Protein 4EPZ (pdb70)

Nearest PDB structures (foldseek):
  4epz-assembly1_A  TM=1.004E+00  e=2.250E-19  Bacteroides uniformis ATCC 8492
  5o01-assembly2_B  TM=4.047E-01  e=3.601E+00  Prosthecobacter vanneervenii
  6f07-assembly1_B  TM=3.678E-01  e=3.791E+00  Saccharomyces cerevisiae

B-factor: mean 31.6, std 13.61, range [13.94, 97.42]

Sequence (149 aa):
NSLLSRRALELQRRRAHEELYLIYSDEFCRLNKKEVLTRSDSSLFSEQQSSSDIIEEEGNLCLALLGYNATIYDNGDKERKKQVILDRIYNISQLPASLLKRLLTWGYSETYDEELAHEAHQQLIEETWNISSDLTDEQKEIIEEELRNNFEEENQYPWEEEEVQE

Structure (mmCIF, N/CA/C/O backbone):
data_4EPZ
#
_entry.id   4EPZ
#
_cell.length_a   42.253
_cell.length_b   81.110
_cell.length_c   105.702
_cell.angle_alpha   90.000
_cell.angle_beta   90.000
_cell.angle_gamma   90.000
#
_symmetry.space_group_name_H-M   'C 2 2 21'
#
loop_
_entity.id
_entity.type
_entity.pdbx_description
1 polymer 'transcription anti-terminator antagonist UpxZ'
2 non-polymer 'CALCIUM ION'
3 water water
#
loop_
_atom_site.group_PDB
_atom_site.id
_atom_site.type_symbol
_atom_site.label_atom_id
_atom_site.label_alt_id
_atom_site.label_comp_id
_atom_site.label_asym_id
_atom_site.label_entity_id
_atom_site.label_seq_id
_atom_site.pdbx_PDB_ins_code
_atom_site.Cartn_x
_atom_site.Cartn_y
_atom_site.Cartn_z
_atom_site.occupancy
_atom_site.B_iso_or_equiv
_atom_site.auth_seq_id
_atom_site.auth_comp_id
_atom_site.auth_asym_id
_atom_site.auth_atom_id
_atom_site.pdbx_PDB_model_num
ATOM 1 N N . ASN A 1 3 ? -10.902 37.208 28.790 1.00 50.08 2 ASN A N 1
ATOM 2 C CA . ASN A 1 3 ? -10.742 37.296 30.242 1.00 48.06 2 ASN A CA 1
ATOM 3 C C . ASN A 1 3 ? -11.160 35.979 30.930 1.00 45.90 2 ASN A C 1
ATOM 4 O O . ASN A 1 3 ? -11.563 35.978 32.097 1.00 45.13 2 ASN A O 1
ATOM 9 N N . SER A 1 4 ? -11.010 34.842 30.220 1.00 37.22 3 SER A N 1
ATOM 10 C CA . SER A 1 4 ? -11.318 33.518 30.746 1.00 33.78 3 SER A CA 1
ATOM 11 C C . SER A 1 4 ? -10.329 33.120 31.837 1.00 32.41 3 SER A C 1
ATOM 12 O O . SER A 1 4 ? -9.255 33.711 31.936 1.00 31.45 3 SER A O 1
ATOM 15 N N . LEU A 1 5 ? -10.664 32.082 32.601 1.00 27.62 4 LEU A N 1
ATOM 16 C CA . LEU A 1 5 ? -9.818 31.495 33.625 1.00 28.29 4 LEU A CA 1
ATOM 17 C C . LEU A 1 5 ? -8.438 31.147 33.057 1.00 29.10 4 LEU A C 1
ATOM 18 O O . LEU A 1 5 ? -7.417 31.547 33.623 1.00 27.58 4 LEU A O 1
ATOM 23 N N . LEU A 1 6 ? -8.408 30.468 31.886 1.00 23.58 5 LEU A N 1
ATOM 24 C CA . LEU A 1 6 ? -7.150 30.114 31.251 1.00 21.34 5 LEU A CA 1
ATOM 25 C C . LEU A 1 6 ? -6.364 31.350 30.820 1.00 23.48 5 LEU A C 1
ATOM 26 O O . LEU A 1 6 ? -5.144 31.369 31.031 1.00 23.33 5 LEU A O 1
ATOM 31 N N . SER A 1 7 ? -7.040 32.366 30.199 1.00 22.89 6 SER A N 1
ATOM 32 C CA . SER A 1 7 ? -6.372 33.597 29.774 1.00 24.04 6 SER A CA 1
ATOM 33 C C . SER A 1 7 ? -5.714 34.263 30.973 1.00 26.12 6 SER A C 1
ATOM 34 O O . SER A 1 7 ? -4.563 34.670 30.880 1.00 25.51 6 SER A O 1
ATOM 37 N N . ARG A 1 8 ? -6.453 34.349 32.090 1.00 23.59 7 ARG A N 1
ATOM 38 C CA A ARG A 1 8 ? -5.983 34.930 33.346 0.65 23.54 7 ARG A CA 1
ATOM 39 C CA B ARG A 1 8 ? -5.929 34.965 33.307 0.35 23.19 7 ARG A CA 1
ATOM 40 C C . ARG A 1 8 ? -4.757 34.151 33.861 1.00 24.77 7 ARG A C 1
ATOM 41 O O . ARG A 1 8 ? -3.773 34.739 34.292 1.00 24.99 7 ARG A O 1
ATOM 56 N N . ALA A 1 9 ? -4.828 32.816 33.825 1.00 21.06 8 ALA A N 1
ATOM 57 C CA . ALA A 1 9 ? -3.705 31.983 34.300 1.00 20.60 8 ALA A CA 1
ATOM 58 C C . ALA A 1 9 ? -2.466 32.164 33.427 1.00 21.53 8 ALA A C 1
ATOM 59 O O . ALA A 1 9 ? -1.348 32.268 33.951 1.00 21.46 8 ALA A O 1
ATOM 61 N N . LEU A 1 10 ? -2.650 32.185 32.095 1.00 19.10 9 LEU A N 1
ATOM 62 C CA . LEU A 1 10 ? -1.499 32.357 31.218 1.00 19.89 9 LEU A CA 1
ATOM 63 C C . LEU A 1 10 ? -0.893 33.740 31.409 1.00 22.51 9 LEU A C 1
ATOM 64 O O . LEU A 1 10 ? 0.329 33.857 31.356 1.00 21.73 9 LEU A O 1
ATOM 69 N N . GLU A 1 11 ? -1.745 34.777 31.656 1.00 21.47 10 GLU A N 1
ATOM 70 C CA . GLU A 1 11 ? -1.285 36.154 31.897 1.00 24.44 10 GLU A CA 1
ATOM 71 C C . GLU A 1 11 ? -0.442 36.189 33.165 1.00 24.69 10 GLU A C 1
ATOM 72 O O . GLU A 1 11 ? 0.647 36.747 33.151 1.00 24.66 10 GLU A O 1
ATOM 78 N N . LEU A 1 12 ? -0.929 35.536 34.239 1.00 21.70 11 LEU A N 1
ATOM 79 C CA . LEU A 1 12 ? -0.218 35.443 35.505 1.00 21.13 11 LEU A CA 1
ATOM 80 C C . LEU A 1 12 ? 1.101 34.682 35.326 1.00 23.28 11 LEU A C 1
ATOM 81 O O . LEU A 1 12 ? 2.101 35.117 35.868 1.00 20.78 11 LEU A O 1
ATOM 86 N N . GLN A 1 13 ? 1.116 33.547 34.586 1.00 20.29 12 GLN A N 1
ATOM 87 C CA . GLN A 1 13 ? 2.387 32.831 34.363 1.00 20.15 12 GLN A CA 1
ATOM 88 C C . GLN A 1 13 ? 3.434 33.752 33.710 1.00 23.41 12 GLN A C 1
ATOM 89 O O . GLN A 1 13 ? 4.587 33.756 34.140 1.00 23.40 12 GLN A O 1
ATOM 95 N N . ARG A 1 14 ? 2.985 34.520 32.689 1.00 22.97 13 ARG A N 1
ATOM 96 C CA A ARG A 1 14 ? 3.839 35.437 31.946 0.60 23.98 13 ARG A CA 1
ATOM 97 C CA B ARG A 1 14 ? 3.850 35.444 31.954 0.20 23.04 13 ARG A CA 1
ATOM 98 C CA C ARG A 1 14 ? 3.789 35.489 31.927 0.20 23.64 13 ARG A CA 1
ATOM 99 C C . ARG A 1 14 ? 4.371 36.552 32.875 1.00 26.47 13 ARG A C 1
ATOM 100 O O . ARG A 1 14 ? 5.584 36.817 32.895 1.00 25.59 13 ARG A O 1
ATOM 135 N N . ALA A 1 16 ? 4.481 36.636 36.239 1.00 22.91 15 ALA A N 1
ATOM 136 C CA . ALA A 1 16 ? 5.321 36.109 37.306 1.00 22.13 15 ALA A CA 1
ATOM 137 C C . ALA A 1 16 ? 6.725 35.825 36.755 1.00 25.72 15 ALA A C 1
ATOM 138 O O . ALA A 1 16 ? 7.718 36.151 37.400 1.00 23.63 15 ALA A O 1
ATOM 140 N N . HIS A 1 17 ? 6.801 35.260 35.541 1.00 22.42 16 HIS A N 1
ATOM 141 C CA . HIS A 1 17 ? 8.086 35.008 34.893 1.00 23.20 16 HIS A CA 1
ATOM 142 C C . HIS A 1 17 ? 8.867 36.314 34.686 1.00 26.19 16 HIS A C 1
ATOM 143 O O . HIS A 1 17 ? 10.047 36.375 35.008 1.00 28.30 16 HIS A O 1
ATOM 150 N N . GLU A 1 18 ? 8.184 37.336 34.162 1.00 23.42 17 GLU A N 1
ATOM 151 C CA A GLU A 1 18 ? 8.722 38.678 33.886 0.50 25.91 17 GLU A CA 1
ATOM 152 C CA B GLU A 1 18 ? 8.807 38.624 33.873 0.50 25.79 17 GLU A CA 1
ATOM 153 C C . GLU A 1 18 ? 9.336 39.264 35.155 1.00 30.02 17 GLU A C 1
ATOM 154 O O . GLU A 1 18 ? 10.462 39.770 35.140 1.00 31.64 17 GLU A O 1
ATOM 165 N N . LEU A 1 19 ? 8.586 39.166 36.256 1.00 27.10 18 LEU A N 1
ATOM 166 C CA . LEU A 1 19 ? 8.992 39.694 37.543 1.00 26.98 18 LEU A CA 1
ATOM 167 C C . LEU A 1 19 ? 10.240 38.970 38.058 1.00 30.50 18 LEU A C 1
ATOM 168 O O . LEU A 1 19 ? 11.176 39.629 38.511 1.00 30.82 18 LEU A O 1
ATOM 181 N N . TYR A 1 21 ? 12.574 37.299 36.352 1.00 32.01 20 TYR A N 1
ATOM 182 C CA . TYR A 1 21 ? 13.717 37.418 35.444 1.00 34.86 20 TYR A CA 1
ATOM 183 C C . TYR A 1 21 ? 14.188 38.868 35.232 1.00 43.48 20 TYR A C 1
ATOM 184 O O . TYR A 1 21 ? 15.034 39.123 34.365 1.00 45.86 20 TYR A O 1
ATOM 193 N N . LEU A 1 22 ? 13.687 39.796 36.067 1.00 40.33 21 LEU A N 1
ATOM 194 C CA . LEU A 1 22 ? 13.965 41.231 35.989 1.00 58.97 21 LEU A CA 1
ATOM 195 C C . LEU A 1 22 ? 15.385 41.565 36.454 1.00 97.42 21 LEU A C 1
ATOM 196 O O . LEU A 1 22 ? 15.923 40.906 37.341 1.00 64.88 21 LEU A O 1
ATOM 201 N N . ILE A 1 29 ? 15.873 50.290 44.966 1.00 74.12 28 ILE A N 1
ATOM 202 C CA . ILE A 1 29 ? 15.282 49.128 44.306 1.00 72.41 28 ILE A CA 1
ATOM 203 C C . ILE A 1 29 ? 13.748 49.168 44.363 1.00 75.48 28 ILE A C 1
AT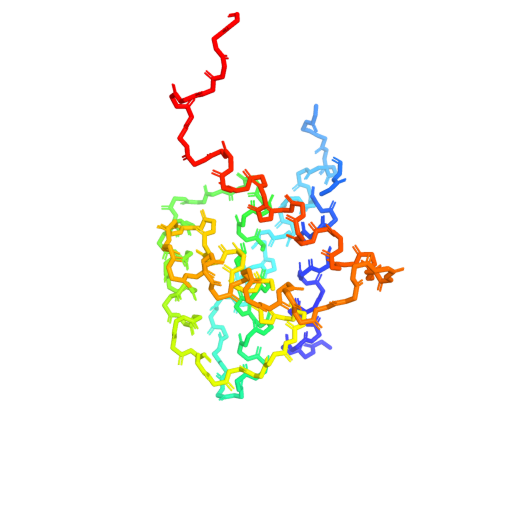OM 204 O O . ILE A 1 29 ? 13.091 48.764 43.398 1.00 75.38 28 ILE A O 1
ATOM 206 N N . TYR A 1 30 ? 13.187 49.647 45.491 1.00 70.86 29 TYR A N 1
ATOM 207 C CA . TYR A 1 30 ? 11.748 49.727 45.747 1.00 69.94 29 TYR A CA 1
ATOM 208 C C . TYR A 1 30 ? 11.106 50.974 45.102 1.00 69.40 29 TYR A C 1
ATOM 209 O O . TYR A 1 30 ? 10.668 51.892 45.803 1.00 69.68 29 TYR A O 1
ATOM 218 N N . SER A 1 31 ? 11.021 50.978 43.761 1.00 61.77 30 SER A N 1
ATOM 219 C CA . SER A 1 31 ? 10.377 52.048 42.995 1.00 60.77 30 SER A CA 1
ATOM 220 C C . SER A 1 31 ? 8.855 51.859 43.020 1.00 61.27 30 SER A C 1
ATOM 221 O O . SER A 1 31 ? 8.386 50.764 43.375 1.00 60.28 30 SER A O 1
ATOM 224 N N . ASP A 1 32 ? 8.082 52.903 42.626 1.00 55.58 31 ASP A N 1
ATOM 225 C CA . ASP A 1 32 ? 6.616 52.827 42.542 1.00 54.19 31 ASP A CA 1
ATOM 226 C C . ASP A 1 32 ? 6.194 51.695 41.594 1.00 54.12 31 ASP A C 1
ATOM 227 O O . ASP A 1 32 ? 5.257 50.964 41.903 1.00 51.48 31 ASP A O 1
ATOM 232 N N . GLU A 1 33 ? 6.907 51.554 40.454 1.00 50.04 32 GLU A N 1
ATOM 233 C CA . GLU A 1 33 ? 6.674 50.539 39.427 1.00 48.46 32 GLU A CA 1
ATOM 234 C C . GLU A 1 33 ? 6.980 49.141 39.961 1.00 49.65 32 GLU A C 1
ATOM 235 O O . GLU A 1 33 ? 6.163 48.227 39.784 1.00 47.11 32 GLU A O 1
ATOM 237 N N . PHE A 1 34 ? 8.144 48.972 40.635 1.00 45.76 33 PHE A N 1
ATOM 238 C CA . PHE A 1 34 ? 8.518 47.683 41.223 1.00 43.73 33 PHE A CA 1
ATOM 239 C C . PHE A 1 34 ? 7.424 47.217 42.181 1.00 45.28 33 PHE A C 1
ATOM 240 O O . PHE A 1 34 ? 6.988 46.063 42.100 1.00 42.76 33 PHE A O 1
ATOM 248 N N . CYS A 1 35 ? 6.944 48.128 43.040 1.00 41.76 34 CYS A N 1
ATOM 249 C CA . CYS A 1 35 ? 5.873 47.819 43.986 1.00 40.61 34 CYS A CA 1
ATOM 250 C C . CYS A 1 35 ? 4.572 47.494 43.234 1.00 43.61 34 CYS A C 1
ATOM 251 O O . CYS A 1 35 ? 3.934 46.514 43.585 1.00 40.03 34 CYS A O 1
ATOM 254 N N . ARG A 1 36 ? 4.229 48.271 42.178 1.00 42.25 35 ARG A N 1
ATOM 255 C CA . ARG A 1 36 ? 3.036 48.103 41.328 1.00 41.88 35 ARG A CA 1
ATOM 256 C C . ARG A 1 36 ? 3.002 46.689 40.690 1.00 42.74 35 ARG A C 1
ATOM 257 O O . ARG A 1 36 ? 1.974 46.012 40.777 1.00 39.14 35 ARG A O 1
ATOM 265 N N . LEU A 1 37 ? 4.133 46.255 40.076 1.00 39.46 36 LEU A N 1
ATOM 266 C CA . LEU A 1 37 ? 4.302 44.949 39.452 1.00 39.69 36 LEU A CA 1
ATOM 267 C C . LEU A 1 37 ? 4.234 43.817 40.492 1.00 36.89 36 LEU A C 1
ATOM 268 O O . LEU A 1 37 ? 3.599 42.789 40.232 1.00 33.79 36 LEU A O 1
ATOM 273 N N . ASN A 1 38 ? 4.898 43.998 41.654 1.00 32.26 37 ASN A N 1
ATOM 274 C CA . ASN A 1 38 ? 4.835 42.986 42.703 1.00 30.00 37 ASN A CA 1
ATOM 275 C C . ASN A 1 38 ? 3.430 42.889 43.242 1.00 32.27 37 ASN A C 1
ATOM 276 O O . ASN A 1 38 ? 2.982 41.779 43.542 1.00 29.85 37 ASN A O 1
ATOM 281 N N . LYS A 1 39 ? 2.730 44.053 43.346 1.00 29.17 38 LYS A N 1
ATOM 282 C CA A LYS A 1 39 ? 1.360 44.134 43.854 0.50 29.27 38 LYS A CA 1
ATOM 283 C CA B LYS A 1 39 ? 1.368 44.077 43.874 0.50 28.99 38 LYS A CA 1
ATOM 284 C C . LYS A 1 39 ? 0.404 43.477 42.866 1.00 31.19 38 LYS A C 1
ATOM 285 O O . LYS A 1 39 ? -0.478 42.736 43.274 1.00 30.59 38 LYS A O 1
ATOM 296 N N . GLU A 1 40 ? 0.570 43.773 41.579 1.00 28.21 39 GLU A N 1
ATOM 297 C CA . GLU A 1 40 ? -0.305 43.214 40.553 1.00 28.92 39 GLU A CA 1
ATOM 298 C C . GLU A 1 40 ? -0.194 41.687 40.502 1.00 27.75 39 GLU A C 1
ATOM 299 O O . GLU A 1 40 ? -1.216 41.011 40.351 1.00 26.64 39 GLU A O 1
ATOM 305 N N . VAL A 1 41 ? 1.035 41.146 40.617 1.00 24.20 40 VAL A N 1
ATOM 306 C CA . VAL A 1 41 ? 1.215 39.681 40.634 1.00 22.06 40 VAL A CA 1
ATOM 307 C C . VAL A 1 41 ? 0.497 39.102 41.879 1.00 25.11 40 VAL A C 1
ATOM 308 O O . VAL A 1 41 ? -0.220 38.108 41.751 1.00 23.03 40 VAL A O 1
ATOM 312 N N . LEU A 1 42 ? 0.598 39.774 43.056 1.00 23.10 41 LEU A N 1
ATOM 313 C CA . LEU A 1 42 ? -0.098 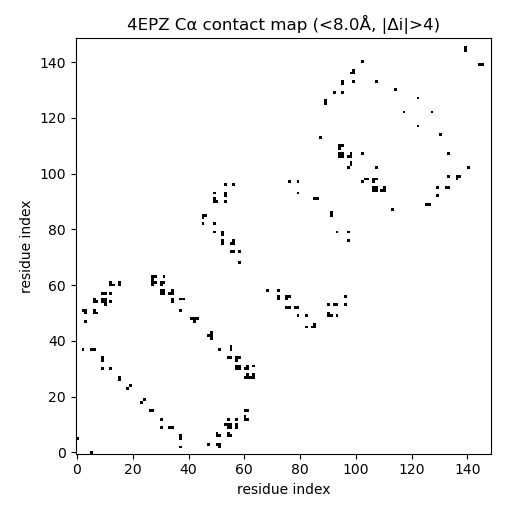39.284 44.253 1.00 22.39 41 LEU A CA 1
ATOM 314 C C . LEU A 1 42 ? -1.613 39.343 44.051 1.00 26.36 41 LEU A C 1
ATOM 315 O O . LEU A 1 42 ? -2.308 38.352 44.319 1.00 25.86 41 LEU A O 1
ATOM 320 N N . THR A 1 43 ? -2.112 40.479 43.542 1.00 24.79 42 THR A N 1
ATOM 321 C CA . THR A 1 43 ? -3.542 40.702 43.305 1.00 25.84 42 THR A CA 1
ATOM 322 C C . THR A 1 43 ? -4.104 39.631 42.379 1.00 26.51 42 THR A C 1
ATOM 323 O O . THR A 1 43 ? -5.145 39.055 42.697 1.00 26.29 42 THR A O 1
ATOM 327 N N . ARG A 1 44 ? -3.424 39.380 41.254 1.00 21.89 43 ARG A N 1
ATOM 328 C CA . ARG A 1 44 ? -3.840 38.362 40.271 1.00 20.20 43 ARG A CA 1
ATOM 329 C C . ARG A 1 44 ? -3.817 36.946 40.871 1.00 23.96 43 ARG A C 1
ATOM 330 O O . ARG A 1 44 ? -4.732 36.162 40.625 1.00 23.40 43 ARG A O 1
ATOM 338 N N . SER A 1 45 ? -2.792 36.630 41.655 1.00 21.09 44 SER A N 1
ATOM 339 C CA . SER A 1 45 ? -2.689 35.329 42.324 1.00 19.98 44 SER A CA 1
ATOM 340 C C . SER A 1 45 ? -3.851 35.166 43.306 1.00 23.57 44 SER A C 1
ATOM 341 O O . SER A 1 45 ? -4.551 34.153 43.245 1.00 23.10 44 SER A O 1
ATOM 344 N N . ASP A 1 46 ? -4.113 36.197 44.136 1.00 21.59 45 ASP A N 1
ATOM 345 C 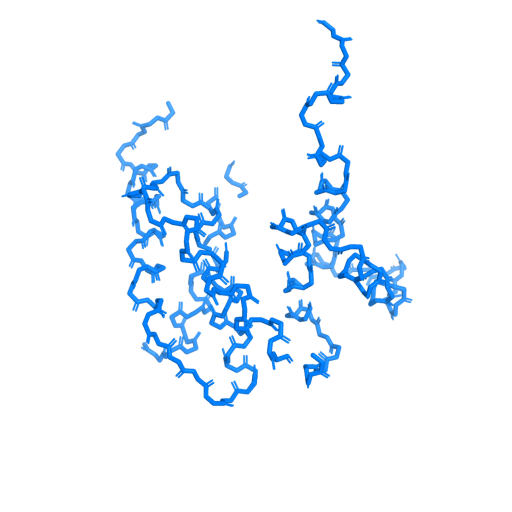CA . ASP A 1 46 ? -5.217 36.158 45.093 1.00 22.13 45 ASP A CA 1
ATOM 346 C C . ASP A 1 46 ? -6.558 35.988 44.382 1.00 26.87 45 ASP A C 1
ATOM 347 O O . ASP A 1 46 ? -7.375 35.187 44.829 1.00 27.72 45 ASP A O 1
ATOM 352 N N . SER A 1 47 ? -6.782 36.693 43.256 1.00 24.52 46 SER A N 1
ATOM 353 C CA A SER A 1 47 ? -8.044 36.592 42.530 0.50 25.10 46 SER A CA 1
ATOM 354 C CA B SER A 1 47 ? -8.062 36.580 42.554 0.50 25.07 46 SER A CA 1
ATOM 355 C C . SER A 1 47 ? -8.263 35.168 41.969 1.00 28.24 46 SER A C 1
ATOM 356 O O . SER A 1 47 ? -9.375 34.645 42.028 1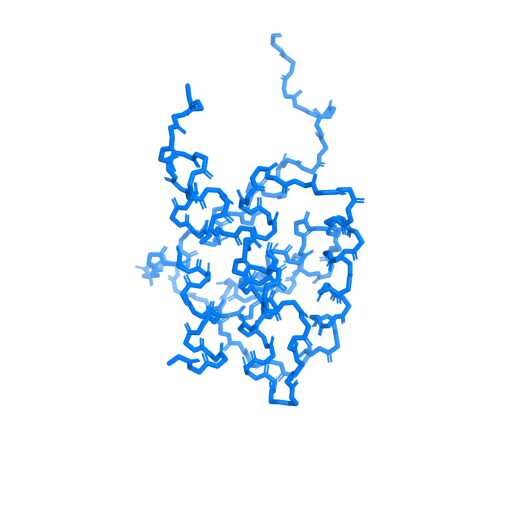.00 30.69 46 SER A O 1
ATOM 361 N N . LEU A 1 48 ? -7.207 34.541 41.441 1.00 22.59 47 LEU A N 1
ATOM 362 C CA . LEU A 1 48 ? -7.304 33.219 40.841 1.00 22.56 47 LEU A CA 1
ATOM 363 C C . LEU A 1 48 ? -7.309 32.061 41.848 1.00 25.32 47 LEU A C 1
ATOM 364 O O . LEU A 1 48 ? -7.771 30.965 41.533 1.00 24.16 47 LEU A O 1
ATOM 369 N N . PHE A 1 49 ? -6.789 32.306 43.058 1.00 22.38 48 PHE A N 1
ATOM 370 C CA . PHE A 1 49 ? -6.638 31.270 44.081 1.00 21.69 48 PHE A CA 1
ATOM 371 C C . PHE A 1 49 ? -7.932 30.479 44.397 1.00 28.18 48 PHE A C 1
ATOM 372 O O . PHE A 1 49 ? -7.845 29.258 44.537 1.00 28.87 48 PHE A O 1
ATOM 380 N N . SER A 1 50 ? -9.096 31.138 44.453 1.00 25.41 49 SER A N 1
ATOM 381 C CA . SER A 1 50 ? -10.366 30.472 44.790 1.00 27.26 49 SER A CA 1
ATOM 382 C C . SER A 1 50 ? -10.972 29.670 43.619 1.00 32.93 49 SER A C 1
ATOM 383 O O . SER A 1 50 ? -11.939 28.931 43.835 1.00 35.25 49 SER A O 1
ATOM 386 N N . GLU A 1 51 ? -10.411 29.800 42.402 1.00 27.11 50 GLU A N 1
ATOM 387 C CA . GLU A 1 51 ? -10.916 29.107 41.218 1.00 27.06 50 GLU A CA 1
ATOM 388 C C . GLU A 1 51 ? -10.484 27.654 41.270 1.00 33.44 50 GLU A C 1
ATOM 389 O O . GLU A 1 51 ? -9.352 27.359 41.674 1.00 34.41 50 GLU A O 1
ATOM 395 N N . GLN A 1 52 ? -11.415 26.764 40.893 1.00 32.26 51 GLN A N 1
ATOM 396 C CA A GLN A 1 52 ? -11.207 25.310 40.869 0.60 32.48 51 GLN A CA 1
ATOM 397 C CA B GLN A 1 52 ? -11.252 25.309 40.889 0.40 32.19 51 GLN A CA 1
ATOM 398 C C . GLN A 1 52 ? -11.584 24.780 39.499 1.00 34.87 51 GLN A C 1
ATOM 399 O O . GLN A 1 52 ? -12.569 25.215 38.929 1.00 35.85 51 GLN A O 1
ATOM 410 N N . SER A 1 53 ? -10.801 23.869 38.950 1.00 30.00 52 SER A N 1
ATOM 411 C CA . SER A 1 53 ? -11.152 23.394 37.614 1.00 28.35 52 SER A CA 1
ATOM 412 C C . SER A 1 53 ? -11.204 21.887 37.572 1.00 30.75 52 SER A C 1
ATOM 413 O O . SER A 1 53 ? -10.325 21.247 38.142 1.00 30.10 52 SER A O 1
ATOM 416 N N . SER A 1 54 ? -12.212 21.317 36.878 1.00 27.33 53 SER A N 1
ATOM 417 C CA A SER A 1 54 ? -12.292 19.861 36.766 0.50 27.75 53 SER A CA 1
ATOM 418 C CA B SER A 1 54 ? -12.310 19.863 36.736 0.50 27.74 53 SER A CA 1
ATOM 419 C C . SER A 1 54 ? -11.424 19.375 35.603 1.00 31.32 53 SER A C 1
ATOM 420 O O . SER A 1 54 ? -11.004 18.225 35.597 1.00 33.97 53 SER A O 1
ATOM 425 N N . ASP A 1 55 ? -11.133 20.254 34.633 1.00 26.20 54 ASP A N 1
ATOM 426 C CA . ASP A 1 55 ? -10.319 19.907 33.480 1.00 24.63 54 ASP A CA 1
ATOM 427 C C . ASP A 1 55 ? -8.851 19.884 33.896 1.00 25.23 54 ASP A C 1
ATOM 428 O O . ASP A 1 55 ? -8.331 20.896 34.388 1.00 24.20 54 ASP A O 1
ATOM 433 N N . ILE A 1 56 ? -8.176 18.733 33.697 1.00 21.57 55 ILE A N 1
ATOM 434 C CA A ILE A 1 56 ? -6.791 18.608 34.192 0.60 19.51 55 ILE A CA 1
ATOM 435 C CA B ILE A 1 56 ? -6.792 18.517 34.137 0.40 20.04 55 ILE A CA 1
ATOM 436 C C . ILE A 1 56 ? -5.814 19.570 33.545 1.00 20.54 55 ILE A C 1
ATOM 437 O O . ILE A 1 56 ? -4.956 20.080 34.268 1.00 19.09 55 ILE A O 1
ATOM 446 N N . GLU A 1 57 ? -5.936 19.865 32.252 1.00 18.22 56 GLU A N 1
ATOM 447 C CA . GLU A 1 57 ? -5.003 20.828 31.621 1.00 17.85 56 GLU A CA 1
ATOM 448 C C . GLU A 1 57 ? -5.257 22.246 32.164 1.00 20.55 56 GLU A C 1
ATOM 449 O O . GLU A 1 57 ? -4.306 22.979 32.439 1.00 20.76 56 GLU A O 1
ATOM 455 N N . GLU A 1 58 ? -6.528 22.631 32.323 1.00 19.61 57 GLU A N 1
ATOM 456 C CA . GLU A 1 58 ? -6.840 23.957 32.854 1.00 19.66 57 GLU A CA 1
ATOM 457 C C . GLU A 1 58 ? -6.356 24.040 34.320 1.00 22.10 57 GLU A C 1
ATOM 458 O O . GLU A 1 58 ? -5.672 24.996 34.683 1.00 20.92 57 GLU A O 1
ATOM 464 N N . GLU A 1 59 ? -6.659 23.003 35.123 1.00 19.84 58 GLU A N 1
ATOM 465 C CA . GLU A 1 59 ? -6.201 22.909 36.507 1.00 19.85 58 GLU A CA 1
ATOM 466 C C . GLU A 1 59 ? -4.648 22.997 36.589 1.00 20.67 58 GLU A C 1
ATOM 467 O O . GLU A 1 59 ? -4.149 23.750 37.418 1.00 20.23 58 GLU A O 1
ATOM 473 N N . GLY A 1 60 ? -3.908 22.301 35.714 1.00 17.56 59 GLY A N 1
ATOM 474 C CA . GLY A 1 60 ? -2.451 22.410 35.677 1.00 17.33 59 GLY A CA 1
ATOM 475 C C . GLY A 1 60 ? -1.992 23.845 35.449 1.00 19.26 59 GLY A C 1
ATOM 476 O O . GLY A 1 60 ? -1.079 24.332 36.121 1.00 17.42 59 GLY A O 1
ATOM 477 N N . ASN A 1 61 ? -2.598 24.537 34.469 1.00 16.28 60 ASN A N 1
ATOM 478 C CA . ASN A 1 61 ? -2.203 25.915 34.149 1.00 15.35 60 ASN A CA 1
ATOM 479 C C . ASN A 1 61 ? -2.540 26.858 35.303 1.00 18.47 60 ASN A C 1
ATOM 480 O O . ASN A 1 61 ? -1.753 27.764 35.590 1.00 18.58 60 ASN A O 1
ATOM 485 N N . LEU A 1 62 ? -3.724 26.662 35.933 1.00 17.82 61 LEU A N 1
ATOM 486 C CA . LEU A 1 62 ? -4.110 27.469 37.098 1.00 20.05 61 LEU A CA 1
ATOM 487 C C . LEU A 1 62 ? -3.098 27.281 38.237 1.00 20.26 61 LEU A C 1
ATOM 488 O O . LEU A 1 62 ? -2.611 28.264 38.820 1.00 19.21 61 LEU A O 1
ATOM 493 N N . CYS A 1 63 ? -2.788 26.016 38.570 1.00 17.39 62 CYS A N 1
ATOM 494 C CA . CYS A 1 63 ? -1.848 25.707 39.645 1.00 17.84 62 CYS A CA 1
ATOM 495 C C . CYS A 1 63 ? -0.482 26.259 39.358 1.00 18.93 62 CYS A C 1
ATOM 496 O O . CYS A 1 63 ? 0.165 26.780 40.262 1.00 17.82 62 CYS A O 1
ATOM 499 N N . LEU A 1 64 ? -0.005 26.093 38.111 1.00 15.93 63 LEU A N 1
ATOM 500 C CA . LEU A 1 64 ? 1.307 26.621 37.778 1.00 15.52 63 LEU A CA 1
ATOM 501 C C . LEU A 1 64 ? 1.326 28.144 37.917 1.00 19.00 63 LEU A C 1
ATOM 502 O O . LEU A 1 64 ? 2.259 28.678 38.525 1.00 18.15 63 LEU A O 1
ATOM 507 N N . ALA A 1 65 ? 0.284 28.834 37.400 1.00 17.68 64 ALA A N 1
ATOM 508 C CA . ALA A 1 65 ? 0.214 30.296 37.539 1.00 17.68 64 ALA A CA 1
ATOM 509 C C . ALA A 1 65 ? 0.264 30.722 39.020 1.00 19.57 64 ALA A C 1
ATOM 510 O O . ALA A 1 65 ? 0.967 31.670 39.359 1.00 17.94 64 ALA A O 1
ATOM 512 N N . LEU A 1 66 ? -0.468 30.011 39.879 1.00 17.19 65 LEU A N 1
ATOM 513 C CA . LEU A 1 66 ? -0.562 30.362 41.308 1.00 17.82 65 LEU A CA 1
ATOM 514 C C . LEU A 1 66 ? 0.743 30.146 42.016 1.00 19.54 65 LEU A C 1
ATOM 515 O O . LEU A 1 66 ? 1.149 31.009 42.799 1.00 20.03 65 LEU A O 1
ATOM 520 N N . LEU A 1 67 ? 1.427 29.017 41.739 1.00 19.91 66 LEU A N 1
ATOM 521 C CA . LEU A 1 67 ? 2.711 28.725 42.388 1.00 19.71 66 LEU A CA 1
ATOM 522 C C . LEU A 1 67 ? 3.763 29.723 41.949 1.00 23.31 66 LEU A C 1
ATOM 523 O O . LEU A 1 67 ? 4.547 30.224 42.767 1.00 22.67 66 LEU A O 1
ATOM 536 N N . GLY A 1 69 ? 3.160 32.777 40.704 1.00 18.70 68 GLY A N 1
ATOM 537 C CA . GLY A 1 69 ? 2.702 34.078 41.184 1.00 20.08 68 GLY A CA 1
ATOM 538 C C . GLY A 1 69 ? 3.108 34.327 42.620 1.00 21.75 68 GLY A C 1
ATOM 539 O O . GLY A 1 69 ? 3.767 35.327 42.923 1.00 20.88 68 GLY A O 1
ATOM 540 N N . TYR A 1 70 ? 2.750 33.385 43.515 1.00 18.90 69 TYR A N 1
ATOM 541 C CA . TYR A 1 70 ? 3.093 33.531 44.935 1.00 18.43 69 TYR A CA 1
ATOM 542 C C . TYR A 1 70 ? 4.620 33.426 45.174 1.00 24.12 69 TYR A C 1
ATOM 543 O O . TYR A 1 70 ? 5.127 34.040 46.117 1.00 24.06 69 TYR A O 1
ATOM 552 N N . ASN A 1 71 ? 5.368 32.732 44.300 1.00 21.51 70 ASN A N 1
ATOM 553 C CA . ASN A 1 71 ? 6.820 32.724 44.462 1.00 21.79 70 ASN A CA 1
ATOM 554 C C . ASN A 1 71 ? 7.435 33.996 43.923 1.00 24.13 70 ASN A C 1
ATOM 555 O O . ASN A 1 71 ? 8.450 34.428 44.454 1.00 26.68 70 ASN A O 1
ATOM 560 N N . ALA A 1 72 ? 6.850 34.581 42.864 1.00 21.04 71 ALA A N 1
ATOM 561 C CA . ALA A 1 72 ? 7.392 35.789 42.222 1.00 20.66 71 ALA A CA 1
ATOM 562 C C . ALA A 1 72 ? 7.232 37.049 43.093 1.00 24.86 71 ALA A C 1
ATOM 563 O O . ALA A 1 72 ? 8.156 37.863 43.175 1.00 26.55 71 ALA A O 1
ATOM 565 N N . THR A 1 73 ? 6.048 37.245 43.671 1.00 21.12 72 THR A N 1
ATOM 566 C CA . THR A 1 73 ? 5.769 38.483 44.420 1.00 22.51 72 THR A CA 1
ATOM 567 C C . THR A 1 73 ? 6.521 38.528 45.753 1.00 25.57 72 THR A C 1
ATOM 568 O O . THR A 1 73 ? 6.568 37.522 46.467 1.00 23.30 72 THR A O 1
ATOM 572 N N . ILE A 1 74 ? 7.026 39.737 46.122 1.00 24.55 73 ILE A N 1
ATOM 573 C CA . ILE A 1 74 ? 7.720 39.951 47.404 1.00 25.51 73 ILE A CA 1
ATOM 574 C C . ILE A 1 74 ? 6.720 40.000 48.548 1.00 29.06 73 ILE A C 1
ATOM 575 O O . ILE A 1 74 ? 7.096 39.833 49.713 1.00 28.23 73 ILE A O 1
ATOM 580 N N . TYR A 1 75 ? 5.460 40.318 48.219 1.00 25.44 74 TYR A N 1
ATOM 581 C CA . TYR A 1 75 ? 4.428 40.511 49.238 1.00 25.41 74 TYR A CA 1
ATOM 582 C C . TYR A 1 75 ? 3.928 39.187 49.799 1.0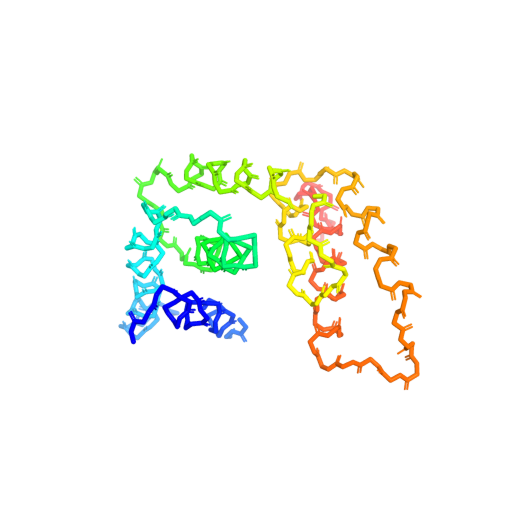0 29.24 74 TYR A C 1
ATOM 583 O O . TYR A 1 75 ? 3.783 38.198 49.076 1.00 27.23 74 TYR A O 1
ATOM 592 N N . ASP A 1 76 ? 3.715 39.172 51.114 1.00 27.27 75 ASP A N 1
ATOM 593 C CA . ASP A 1 76 ? 3.285 37.991 51.879 1.00 27.01 75 ASP A CA 1
ATOM 594 C C . ASP A 1 76 ? 2.471 38.508 53.020 1.00 35.28 75 ASP A C 1
ATOM 595 O O . ASP A 1 76 ? 3.026 39.204 53.872 1.00 36.74 75 ASP A O 1
ATOM 600 N N . ASN A 1 77 ? 1.157 38.227 53.014 1.00 32.22 76 ASN A N 1
ATOM 601 C CA . ASN A 1 77 ? 0.238 38.675 54.078 1.00 32.98 76 ASN A CA 1
ATOM 602 C C . ASN A 1 77 ? 0.223 37.715 55.290 1.00 36.50 76 ASN A C 1
ATOM 603 O O . ASN A 1 77 ? -0.684 37.807 56.123 1.00 38.63 76 ASN A O 1
ATOM 608 N N . GLY A 1 78 ? 1.186 36.801 55.366 1.00 31.36 77 GLY A N 1
ATOM 609 C CA . GLY A 1 78 ? 1.266 35.816 56.442 1.00 31.22 77 GLY A CA 1
ATOM 610 C C . GLY A 1 78 ? 0.525 34.509 56.199 1.00 31.00 77 GLY A C 1
ATOM 611 O O . GLY A 1 78 ? 0.614 33.585 57.016 1.00 30.24 77 GLY A O 1
ATOM 612 N N . ASP A 1 79 ? -0.197 34.421 55.068 1.00 25.91 78 ASP A N 1
ATOM 613 C CA . ASP A 1 79 ? -1.000 33.257 54.676 1.00 23.81 78 ASP A CA 1
ATOM 614 C C . ASP A 1 79 ? -0.488 32.636 53.374 1.00 26.57 78 ASP A C 1
ATOM 615 O O . ASP A 1 79 ? -1.041 31.635 52.900 1.00 23.09 78 ASP A O 1
ATOM 620 N N . LYS A 1 80 ? 0.546 33.248 52.761 1.00 23.55 79 LYS A N 1
ATOM 621 C CA . LYS A 1 80 ? 1.048 32.767 51.468 1.00 21.34 79 LYS A CA 1
ATOM 622 C C . LYS A 1 80 ? 1.591 31.325 51.552 1.00 22.78 79 LYS A C 1
ATOM 623 O O . LYS A 1 80 ? 1.317 30.510 50.647 1.00 21.71 79 LYS A O 1
ATOM 629 N N . GLU A 1 81 ? 2.332 30.991 52.632 1.00 21.66 80 GLU A N 1
ATOM 630 C CA . GLU A 1 81 ? 2.867 29.622 52.773 1.00 20.76 80 GLU A CA 1
ATOM 631 C C . GLU A 1 81 ? 1.725 28.600 52.856 1.00 22.88 80 GLU A C 1
ATOM 632 O O . GLU A 1 81 ? 1.780 27.554 52.196 1.00 21.25 80 GLU A O 1
ATOM 638 N N . ARG A 1 82 ? 0.678 28.911 53.642 1.00 21.11 81 ARG A N 1
ATOM 639 C CA . ARG A 1 82 ? -0.482 28.015 53.725 1.00 20.42 81 ARG A CA 1
ATOM 640 C C . ARG A 1 82 ? -1.115 27.860 52.312 1.00 20.92 81 ARG A C 1
ATOM 641 O O . ARG A 1 82 ? -1.429 26.742 51.893 1.00 19.29 81 ARG A O 1
ATOM 649 N N . LYS A 1 83 ? -1.328 28.987 51.585 1.00 18.37 82 LYS A N 1
ATOM 650 C CA . LYS A 1 83 ? -1.913 28.936 50.231 1.00 17.69 82 LYS A CA 1
ATOM 651 C C . LYS A 1 83 ? -1.035 28.105 49.260 1.00 19.45 82 LYS A C 1
ATOM 652 O O . LYS A 1 83 ? -1.577 27.364 48.432 1.00 17.89 82 LYS A O 1
ATOM 658 N N . LYS A 1 84 ? 0.308 28.187 49.374 1.00 16.03 83 LYS A N 1
ATOM 659 C CA . LYS A 1 84 ? 1.171 27.398 48.496 1.00 17.89 83 LYS A CA 1
ATOM 660 C C . LYS A 1 84 ? 0.960 25.904 48.732 1.00 19.13 83 LYS A C 1
ATOM 661 O O . LYS A 1 84 ? 0.921 25.141 47.774 1.00 19.15 83 LYS A O 1
ATOM 667 N N . GLN A 1 85 ? 0.718 25.494 49.983 1.00 17.49 84 GLN A N 1
ATOM 668 C CA . GLN A 1 85 ? 0.478 24.077 50.269 1.00 16.56 84 GLN A CA 1
ATOM 669 C C . GLN A 1 85 ? -0.849 23.638 49.698 1.00 20.07 84 GLN A C 1
ATOM 670 O O . GLN A 1 85 ? -0.940 22.527 49.182 1.00 17.32 84 GLN A O 1
ATOM 676 N N . VAL A 1 86 ? -1.892 24.514 49.739 1.00 16.34 85 VAL A N 1
ATOM 677 C CA . VAL A 1 86 ? -3.164 24.172 49.067 1.00 16.55 85 VAL A CA 1
ATOM 678 C C . VAL A 1 86 ? -2.902 23.891 47.561 1.00 18.09 85 VAL A C 1
ATOM 679 O O . VAL A 1 86 ? -3.427 22.929 46.996 1.00 16.24 85 VAL A O 1
ATOM 683 N N . ILE A 1 87 ? -2.097 24.739 46.908 1.00 14.71 86 ILE A N 1
ATOM 684 C CA . ILE A 1 87 ? -1.777 24.612 45.489 1.00 14.91 86 ILE A CA 1
ATOM 685 C C . ILE A 1 87 ? -0.987 23.349 45.233 1.00 16.51 86 ILE A C 1
ATOM 686 O O . ILE A 1 87 ? -1.296 22.591 44.282 1.00 16.32 86 ILE A O 1
ATOM 691 N N . LEU A 1 88 ? 0.028 23.086 46.062 1.00 14.98 87 LEU A N 1
ATOM 692 C CA . LEU A 1 88 ? 0.800 21.859 45.920 1.00 15.52 87 LEU A CA 1
ATOM 693 C C . LEU A 1 88 ? -0.091 20.613 46.009 1.00 16.44 87 LEU A C 1
ATOM 694 O O . LEU A 1 88 ? 0.057 19.687 45.200 1.00 16.56 87 LEU A O 1
ATOM 699 N N . ASP A 1 89 ? -1.045 20.621 46.939 1.00 16.13 88 ASP A N 1
ATOM 700 C CA . ASP A 1 89 ? -1.965 19.481 47.090 1.00 16.20 88 ASP A CA 1
ATOM 701 C C . ASP A 1 89 ? -2.800 19.303 45.815 1.00 20.63 88 ASP A C 1
ATOM 702 O O . ASP A 1 89 ? -2.947 18.175 45.313 1.00 20.28 88 ASP A O 1
ATOM 707 N N . ARG A 1 90 ? -3.256 20.417 45.236 1.00 16.62 89 ARG A N 1
ATOM 708 C CA . ARG A 1 90 ? -4.000 20.349 43.967 1.00 16.32 89 ARG A CA 1
ATOM 709 C C . ARG A 1 90 ? -3.119 19.777 42.844 1.00 16.85 89 ARG A C 1
ATOM 710 O O . ARG A 1 90 ? -3.613 19.017 41.989 1.00 17.77 89 ARG A O 1
ATOM 718 N N . ILE A 1 91 ? -1.807 20.130 42.840 1.00 14.51 90 ILE A N 1
ATOM 719 C CA . ILE A 1 91 ? -0.899 19.612 41.805 1.00 14.75 90 ILE A CA 1
ATOM 720 C C . ILE A 1 91 ? -0.667 18.108 41.994 1.00 19.06 90 ILE A C 1
ATOM 721 O O . ILE A 1 91 ? -0.711 17.365 41.011 1.00 18.25 90 ILE A O 1
ATOM 726 N N . TYR A 1 92 ? -0.408 17.645 43.235 1.00 16.18 91 TYR A N 1
ATOM 727 C CA . TYR A 1 92 ? -0.205 16.214 43.467 1.00 16.66 91 TYR A CA 1
ATOM 728 C C . TYR A 1 92 ? -1.449 15.403 43.038 1.00 20.87 91 TYR A C 1
ATOM 729 O O . TYR A 1 92 ? -1.293 14.305 42.522 1.00 20.19 91 TYR A O 1
ATOM 738 N N . ASN A 1 93 ? -2.651 15.985 43.141 1.00 17.96 92 ASN A N 1
ATOM 739 C CA . ASN A 1 93 ? -3.882 15.300 42.735 1.00 19.19 92 ASN A CA 1
ATOM 740 C C . ASN A 1 93 ? -4.038 15.159 41.233 1.00 24.12 92 ASN A C 1
ATOM 741 O O . ASN A 1 93 ? -4.864 14.349 40.799 1.00 23.83 92 ASN A O 1
ATOM 746 N N . ILE A 1 94 ? -3.305 15.936 40.423 1.00 18.25 93 ILE A N 1
ATOM 747 C CA . ILE A 1 94 ? -3.471 15.789 38.966 1.00 18.35 93 ILE A CA 1
ATOM 748 C C . ILE A 1 94 ? -2.182 15.322 38.266 1.00 21.18 93 ILE A C 1
ATOM 749 O O . ILE A 1 94 ? -2.249 14.985 37.087 1.00 21.13 93 ILE A O 1
ATOM 762 N N . SER A 1 96 ? -0.143 12.737 37.998 1.00 23.96 95 SER A N 1
ATOM 763 C CA . SER A 1 96 ? -0.078 11.440 37.297 1.00 24.51 95 SER A CA 1
ATOM 764 C C . SER A 1 96 ? -0.982 11.396 36.037 1.00 27.15 95 SER A C 1
ATOM 765 O O . SER A 1 96 ? -0.743 10.589 35.136 1.00 29.71 95 SER A O 1
ATOM 768 N N . GLN A 1 97 ? -1.962 12.290 35.934 1.00 19.59 96 GLN A N 1
ATOM 769 C CA . GLN A 1 97 ? -2.858 12.318 34.776 1.00 20.24 96 GLN A CA 1
ATOM 770 C C . GLN A 1 97 ? -2.345 13.209 33.640 1.00 22.95 96 GLN A C 1
ATOM 771 O O . GLN A 1 97 ? -2.837 13.116 32.521 1.00 22.70 96 GLN A O 1
ATOM 777 N N . LEU A 1 98 ? -1.413 14.109 33.932 1.00 20.59 97 LEU A N 1
ATOM 778 C CA . LEU A 1 98 ? -0.950 15.005 32.889 1.00 19.75 97 LEU A CA 1
ATOM 779 C C . LEU A 1 98 ? -0.027 14.307 31.912 1.00 21.07 97 LEU A C 1
ATOM 780 O O . LEU A 1 98 ? 0.907 13.612 32.320 1.00 18.96 97 LEU A O 1
ATOM 785 N N . PRO A 1 99 ? -0.218 14.543 30.599 1.00 21.30 98 PRO A N 1
ATOM 786 C CA . PRO A 1 99 ? 0.734 14.000 29.637 1.00 21.13 98 PRO A CA 1
ATOM 787 C C . PRO A 1 99 ? 2.049 14.764 29.704 1.00 21.83 98 PRO A C 1
ATOM 788 O O . PRO A 1 99 ? 2.077 15.881 30.251 1.00 19.47 98 PRO A O 1
ATOM 792 N N . ALA A 1 100 ? 3.131 14.157 29.143 1.00 21.40 99 ALA A N 1
ATOM 793 C CA . ALA A 1 100 ? 4.423 14.816 29.016 1.00 22.47 99 ALA A CA 1
ATOM 794 C C . ALA A 1 100 ? 4.213 16.131 28.236 1.00 24.16 99 ALA A C 1
ATOM 795 O O . ALA A 1 100 ? 3.586 16.132 27.171 1.00 24.86 99 ALA A O 1
ATOM 797 N N . SER A 1 101 ? 4.695 17.235 28.780 1.00 21.16 100 SER A N 1
ATOM 798 C CA . SER A 1 101 ? 4.552 18.589 28.219 1.00 19.80 100 SER A CA 1
ATOM 799 C C . SER A 1 101 ? 5.427 19.554 28.969 1.00 21.32 100 SER A C 1
ATOM 800 O O . SER A 1 101 ? 5.928 19.217 30.041 1.00 18.35 100 SER A O 1
ATOM 803 N N . LEU A 1 102 ? 5.595 20.769 28.408 1.00 18.94 101 LEU A N 1
ATOM 804 C CA . LEU A 1 102 ? 6.336 21.853 29.058 1.00 18.43 101 LEU A CA 1
ATOM 805 C C . LEU A 1 102 ? 5.629 22.177 30.374 1.00 20.32 101 LEU A C 1
ATOM 806 O O . LEU A 1 102 ? 6.277 22.454 31.390 1.00 17.87 101 LEU A O 1
ATOM 811 N N . LEU A 1 103 ? 4.278 22.192 30.335 1.00 16.67 102 LEU A N 1
ATOM 812 C CA . LEU A 1 103 ? 3.494 22.469 31.540 1.00 16.62 102 LEU A CA 1
ATOM 813 C C . LEU A 1 103 ? 3.855 21.495 32.664 1.00 18.43 102 LEU A C 1
ATOM 814 O O . LEU A 1 103 ? 4.093 21.919 33.821 1.00 16.73 102 LEU A O 1
ATOM 819 N N . LYS A 1 104 ? 3.881 20.197 32.324 1.00 16.80 103 LYS A N 1
ATOM 820 C CA . LYS A 1 104 ? 4.151 19.146 33.325 1.00 16.50 103 LYS A CA 1
ATOM 821 C C . LYS A 1 104 ? 5.569 19.329 33.851 1.00 17.13 103 LYS A C 1
ATOM 822 O O . LYS A 1 104 ? 5.775 19.272 35.075 1.00 16.58 103 LYS A O 1
ATOM 836 N N . ARG A 1 106 ? 7.288 22.144 34.077 1.00 15.91 105 ARG A N 1
ATOM 837 C CA . ARG A 1 106 ? 7.265 23.331 34.955 1.00 16.35 105 ARG A CA 1
ATOM 838 C C . ARG A 1 106 ? 6.598 23.006 36.292 1.00 17.84 105 ARG A C 1
ATOM 839 O O . ARG A 1 106 ? 7.099 23.424 37.328 1.00 16.72 105 ARG A O 1
ATOM 847 N N . LEU A 1 107 ? 5.532 22.204 36.283 1.00 14.84 106 LEU A N 1
ATOM 848 C CA . LEU A 1 107 ? 4.860 21.854 37.543 1.00 14.22 106 LEU A CA 1
ATOM 849 C C . LEU A 1 107 ? 5.783 20.959 38.396 1.00 17.45 106 LEU A C 1
ATOM 850 O O . LEU A 1 107 ? 5.859 21.113 39.623 1.00 15.43 106 LEU A O 1
ATOM 855 N N . LEU A 1 108 ? 6.450 19.998 37.751 1.00 14.83 107 LEU A N 1
ATOM 856 C CA . LEU A 1 108 ? 7.380 19.127 38.499 1.00 15.94 107 LEU A CA 1
ATOM 857 C C . LEU A 1 108 ? 8.502 19.947 39.103 1.00 16.82 107 LEU A C 1
ATOM 858 O O . LEU A 1 108 ? 8.850 19.711 40.263 1.00 15.80 107 LEU A O 1
ATOM 863 N N . THR A 1 109 ? 9.033 20.949 38.354 1.00 14.72 108 THR A N 1
ATOM 864 C CA . THR A 1 109 ? 10.169 21.734 38.823 1.00 14.75 108 THR A CA 1
ATOM 865 C C . THR A 1 109 ? 9.735 22.652 39.968 1.00 16.38 108 THR A C 1
ATOM 866 O O . THR A 1 109 ? 10.390 22.702 41.014 1.00 16.58 108 THR A O 1
ATOM 870 N N . TRP A 1 110 ? 8.666 23.426 39.761 1.00 16.52 109 TRP A N 1
ATOM 871 C CA . TRP A 1 110 ? 8.151 24.306 40.819 1.00 16.42 109 TRP A CA 1
ATOM 872 C C . TRP A 1 110 ? 7.679 23.513 42.036 1.00 15.90 109 TRP A C 1
ATOM 873 O O . TRP A 1 110 ? 7.913 23.943 43.171 1.00 16.44 109 TRP A O 1
ATOM 884 N N . GLY A 1 111 ? 7.037 22.370 41.814 1.00 14.39 110 GLY A N 1
ATOM 885 C CA . GLY A 1 111 ? 6.588 21.519 42.922 1.00 13.94 110 GLY A CA 1
ATOM 886 C C . GLY A 1 111 ? 7.774 20.985 43.711 1.00 16.14 110 GLY A C 1
ATOM 887 O O . GLY A 1 111 ? 7.786 21.045 44.955 1.00 17.16 110 GLY A O 1
ATOM 888 N N . TYR A 1 112 ? 8.839 20.579 43.009 1.00 14.55 111 TYR A N 1
ATOM 889 C CA . TYR A 1 112 ? 10.078 20.144 43.700 1.00 15.54 111 TYR A CA 1
ATOM 890 C C . TYR A 1 112 ? 10.672 21.305 44.521 1.00 19.20 111 TYR A C 1
ATOM 891 O O . TYR A 1 112 ? 11.152 21.097 45.646 1.00 18.37 111 TYR A O 1
ATOM 900 N N . SER A 1 113 ? 10.669 22.536 43.971 1.00 17.00 112 SER A N 1
ATOM 901 C CA . SER A 1 113 ? 11.279 23.650 44.707 1.00 16.40 112 SER A CA 1
ATOM 902 C C . SER A 1 113 ? 10.621 23.911 46.060 1.00 19.40 112 SER A C 1
ATOM 903 O O . SER A 1 113 ? 11.264 24.448 46.973 1.00 20.48 112 SER A O 1
ATOM 906 N N . GLU A 1 114 ? 9.338 23.570 46.172 1.00 15.49 113 GLU A N 1
ATOM 907 C CA . GLU A 1 114 ? 8.551 23.799 47.392 1.00 16.84 113 GLU A CA 1
ATOM 908 C C . GLU A 1 114 ? 8.617 22.651 48.374 1.00 23.81 113 GLU A C 1
ATOM 909 O O . GLU A 1 114 ? 8.364 22.859 49.560 1.00 27.12 113 GLU A O 1
ATOM 915 N N . THR A 1 115 ? 8.930 21.454 47.904 1.00 17.32 114 THR A N 1
ATOM 916 C CA . THR A 1 115 ? 8.872 20.243 48.722 1.00 17.99 114 THR A CA 1
ATOM 917 C C . THR A 1 115 ? 10.184 19.532 48.929 1.00 20.46 114 THR A C 1
ATOM 918 O O . THR A 1 115 ? 10.318 18.785 49.928 1.00 20.69 114 THR A O 1
ATOM 922 N N . TYR A 1 116 ? 11.112 19.659 47.939 1.00 18.30 115 TYR A N 1
ATOM 923 C CA . TYR A 1 116 ? 12.324 18.877 47.824 1.00 18.31 115 TYR A CA 1
ATOM 924 C C . TYR A 1 116 ? 11.946 17.383 47.846 1.00 21.31 115 TYR A C 1
ATOM 925 O O . TYR A 1 116 ? 12.655 16.557 48.429 1.00 22.84 115 TYR A O 1
ATOM 934 N N . ASP A 1 117 ? 10.794 17.045 47.212 1.00 17.89 116 ASP A N 1
ATOM 935 C CA . ASP A 1 117 ? 10.340 15.660 47.032 1.00 16.88 116 ASP A CA 1
ATOM 936 C C . ASP A 1 117 ? 11.208 15.069 45.913 1.00 21.58 116 ASP A C 1
ATOM 937 O O . ASP A 1 117 ? 11.051 15.443 44.746 1.00 20.31 116 ASP A O 1
ATOM 942 N N . GLU A 1 118 ? 12.098 14.116 46.260 1.00 19.73 117 GLU A N 1
ATOM 943 C CA . GLU A 1 118 ? 13.028 13.539 45.287 1.00 21.05 117 GLU A CA 1
ATOM 944 C C . GLU A 1 118 ? 12.292 12.806 44.137 1.00 23.45 117 GLU A C 1
ATOM 945 O O . GLU A 1 118 ? 12.835 12.711 43.035 1.00 23.34 117 GLU A O 1
ATOM 951 N N . GLU A 1 119 ? 11.043 12.365 44.348 1.00 20.13 118 GLU A N 1
ATOM 952 C CA . GLU A 1 119 ? 10.291 11.716 43.269 1.00 20.35 118 GLU A CA 1
ATOM 953 C C . GLU A 1 119 ? 9.942 12.728 42.179 1.00 24.21 118 GLU A C 1
ATOM 954 O O . GLU A 1 119 ? 9.874 12.363 41.000 1.00 22.49 118 GLU A O 1
ATOM 960 N N . LEU A 1 120 ? 9.697 14.009 42.570 1.00 19.07 119 LEU A N 1
ATOM 961 C CA . LEU A 1 120 ? 9.391 15.033 41.568 1.00 16.99 119 LEU A CA 1
ATOM 962 C C . LEU A 1 120 ? 10.655 15.352 40.734 1.00 20.33 119 LEU A C 1
ATOM 963 O O . LEU A 1 120 ? 10.549 15.380 39.505 1.00 20.52 119 LEU A O 1
ATOM 968 N N . ALA A 1 121 ? 11.835 15.529 41.383 1.00 19.86 120 ALA A N 1
ATOM 969 C CA . ALA A 1 121 ? 13.097 15.750 40.644 1.00 21.33 120 ALA A CA 1
ATOM 970 C C . ALA A 1 121 ? 13.364 14.584 39.694 1.00 25.02 120 ALA A C 1
ATOM 971 O O . ALA A 1 121 ? 13.691 14.823 38.525 1.00 23.55 120 ALA A O 1
ATOM 973 N N . HIS A 1 122 ? 13.151 13.325 40.177 1.00 23.61 121 HIS A N 1
ATOM 974 C CA . HIS A 1 122 ? 13.406 12.118 39.394 1.00 25.09 121 HIS A CA 1
ATOM 975 C C . HIS A 1 122 ? 12.561 12.105 38.130 1.00 24.77 121 HIS A C 1
ATOM 976 O O . HIS A 1 122 ? 13.107 11.892 37.030 1.00 23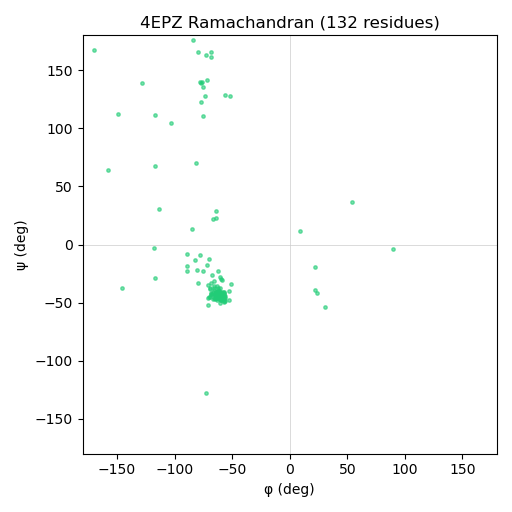.48 121 HIS A O 1
ATOM 983 N N . GLU A 1 123 ? 11.246 12.392 38.270 1.00 20.01 122 GLU A N 1
ATOM 984 C CA . GLU A 1 123 ? 10.350 12.443 37.122 1.00 19.29 122 GLU A CA 1
ATOM 985 C C . GLU A 1 123 ? 10.726 13.608 36.167 1.00 21.15 122 GLU A C 1
ATOM 986 O O . GLU A 1 123 ? 10.709 13.427 34.949 1.00 22.30 122 GLU A O 1
ATOM 992 N N . ALA A 1 124 ? 11.113 14.772 36.722 1.00 17.14 123 ALA A N 1
ATOM 993 C CA . ALA A 1 124 ? 11.551 15.918 35.939 1.00 17.74 123 ALA A CA 1
ATOM 994 C C . ALA A 1 124 ? 12.804 15.555 35.107 1.00 21.02 123 ALA A C 1
ATOM 995 O O . ALA A 1 124 ? 12.832 15.869 33.913 1.00 20.88 123 ALA A O 1
ATOM 997 N N . HIS A 1 125 ? 13.795 14.833 35.697 1.00 18.50 124 HIS A N 1
ATOM 998 C CA . HIS A 1 125 ? 14.970 14.412 34.906 1.00 20.05 124 HIS A CA 1
ATOM 999 C C . HIS A 1 125 ? 14.603 13.411 33.799 1.00 25.34 124 HIS A C 1
ATOM 1000 O O . HIS A 1 125 ? 15.223 13.443 32.737 1.00 24.70 124 HIS A O 1
ATOM 1007 N N . GLN A 1 126 ? 13.584 12.564 34.019 1.00 22.46 125 GLN A N 1
ATOM 1008 C CA A GLN A 1 126 ? 13.131 11.614 33.003 0.65 23.60 125 GLN A CA 1
ATOM 1009 C CA B GLN A 1 126 ? 13.148 11.614 32.996 0.35 23.31 125 GLN A CA 1
ATOM 1010 C C . GLN A 1 126 ? 12.510 12.363 31.823 1.00 27.50 125 GLN A C 1
ATOM 1011 O O . GLN A 1 126 ? 12.702 11.968 30.670 1.00 27.83 125 GLN A O 1
ATOM 1022 N N . LEU A 1 127 ? 11.783 13.468 32.106 1.00 22.45 126 LEU A N 1
ATOM 1023 C CA . LEU A 1 127 ? 11.181 14.278 31.043 1.00 21.33 126 LEU A CA 1
ATOM 1024 C C . LEU A 1 127 ? 12.280 14.943 30.224 1.00 23.49 126 LEU A C 1
ATOM 1025 O O . LEU A 1 127 ? 12.246 14.934 28.983 1.00 24.70 126 LEU A O 1
ATOM 1030 N N . ILE A 1 128 ? 13.307 15.458 30.917 1.00 19.24 127 ILE A N 1
ATOM 1031 C CA . ILE A 1 128 ? 14.440 16.109 30.241 1.00 19.24 127 ILE A CA 1
ATOM 1032 C C . ILE A 1 128 ? 15.080 15.130 29.240 1.00 25.00 127 ILE A C 1
ATOM 1033 O O . ILE A 1 128 ? 15.384 15.516 28.103 1.00 23.85 127 ILE A O 1
ATOM 1038 N N . GLU A 1 129 ? 15.290 13.875 29.669 1.00 25.06 128 GLU A N 1
ATOM 1039 C CA A GLU A 1 129 ? 15.917 12.816 28.857 0.50 27.29 128 GLU A CA 1
ATOM 1040 C CA B GLU A 1 129 ? 15.975 12.907 28.804 0.50 26.35 128 GLU A CA 1
ATOM 1041 C C . GLU A 1 129 ? 15.143 12.559 27.558 1.00 31.72 128 GLU A C 1
ATOM 1042 O O . GLU A 1 129 ? 15.696 12.007 26.621 1.00 33.64 128 GLU A O 1
ATOM 1053 N N . THR A 1 130 ? 13.853 12.942 27.501 1.00 26.84 129 THR A N 1
ATOM 1054 C CA . THR A 1 130 ? 13.049 12.710 26.287 1.00 26.32 129 THR A CA 1
ATOM 1055 C C . THR A 1 130 ? 13.304 13.812 25.228 1.00 28.07 129 THR A C 1
ATOM 1056 O O . THR A 1 130 ? 12.911 13.645 24.073 1.00 28.26 129 THR A O 1
ATOM 1060 N N . TRP A 1 131 ? 13.954 14.929 25.619 1.00 22.73 130 TRP A N 1
ATOM 1061 C CA . TRP A 1 131 ? 14.220 16.051 24.708 1.00 22.98 130 TRP A CA 1
ATOM 1062 C C . TRP A 1 131 ? 15.498 15.835 23.880 1.00 28.57 130 TRP A C 1
ATOM 1063 O O . TRP A 1 131 ? 16.246 14.877 24.076 1.00 28.27 130 TRP A O 1
ATOM 1074 N N . ASN A 1 132 ? 15.754 16.779 22.970 1.00 25.32 131 ASN A N 1
ATOM 1075 C CA . ASN A 1 132 ? 16.875 16.707 22.060 1.00 25.96 131 ASN A CA 1
ATOM 1076 C C . ASN A 1 132 ? 17.973 17.649 22.536 1.00 28.47 131 ASN A C 1
ATOM 1077 O O . ASN A 1 132 ? 17.832 18.867 22.424 1.00 28.25 131 ASN A O 1
ATOM 1082 N N . ILE A 1 133 ? 19.038 17.080 23.116 1.00 24.30 132 ILE A N 1
ATOM 1083 C CA . ILE A 1 133 ? 20.211 17.843 23.579 1.00 26.25 132 ILE A CA 1
ATOM 1084 C C . ILE A 1 133 ? 20.756 18.776 22.453 1.00 32.50 132 ILE A C 1
ATOM 1085 O O . ILE A 1 133 ? 21.228 19.874 22.765 1.00 32.47 132 ILE A O 1
ATOM 1090 N N . SER A 1 134 ? 20.665 18.339 21.168 1.00 31.90 133 SER A N 1
ATOM 1091 C CA A SER A 1 134 ? 21.169 19.103 20.025 0.50 32.98 133 SER A CA 1
ATOM 1092 C CA B SER A 1 134 ? 21.181 19.113 20.034 0.50 33.05 133 SER A CA 1
ATOM 1093 C C . SER A 1 134 ? 20.221 20.234 19.591 1.00 36.34 133 SER A C 1
ATOM 1094 O O . SER A 1 134 ? 20.610 21.070 18.776 1.00 37.36 133 SER A O 1
ATOM 1099 N N . ASP A 1 135 ? 18.998 20.312 20.174 1.00 31.57 134 ASP A N 1
ATOM 1100 C CA . ASP A 1 135 ? 18.034 21.363 19.806 1.00 30.46 134 ASP A CA 1
ATOM 1101 C C . ASP A 1 135 ? 17.019 21.584 20.922 1.00 31.07 134 ASP A C 1
ATOM 1102 O O . ASP A 1 135 ? 15.824 21.345 20.766 1.00 30.31 134 ASP A O 1
ATOM 1107 N N . LEU A 1 136 ? 17.504 22.037 22.054 1.00 28.22 135 LEU A N 1
ATOM 1108 C CA . LEU A 1 136 ? 16.601 22.331 23.159 1.00 26.11 135 LEU A CA 1
ATOM 1109 C C . LEU A 1 136 ? 15.943 23.665 22.873 1.00 29.60 135 LEU A C 1
ATOM 1110 O O . LEU A 1 136 ? 16.629 24.588 22.396 1.00 31.77 135 LEU A O 1
ATOM 1115 N N . THR A 1 137 ? 14.641 23.787 23.159 1.00 23.51 136 THR A N 1
ATOM 1116 C CA . THR A 1 137 ? 13.919 25.055 23.018 1.00 23.67 136 THR A CA 1
ATOM 1117 C C . THR A 1 137 ? 14.421 26.052 24.075 1.00 27.54 136 THR A C 1
ATOM 1118 O O . THR A 1 137 ? 14.998 25.626 25.084 1.00 25.67 136 THR A O 1
ATOM 1122 N N . ASP A 1 138 ? 14.174 27.364 23.875 1.00 25.95 137 ASP A N 1
ATOM 1123 C CA . ASP A 1 138 ? 14.552 28.380 24.877 1.00 25.63 137 ASP A CA 1
ATOM 1124 C C . ASP A 1 138 ? 13.901 28.068 26.264 1.00 27.03 137 ASP A C 1
ATOM 1125 O O . ASP A 1 138 ? 14.570 28.183 27.297 1.00 25.47 137 ASP A O 1
ATOM 1130 N N . GLU A 1 139 ? 12.619 27.628 26.278 1.00 22.29 138 GLU A N 1
ATOM 1131 C CA . GLU A 1 139 ? 11.900 27.308 27.524 1.00 21.43 138 GLU A CA 1
ATOM 1132 C C . GLU A 1 139 ? 12.462 26.053 28.199 1.00 23.08 138 GLU A C 1
ATOM 1133 O O . GLU A 1 139 ? 12.490 25.984 29.427 1.00 20.77 138 GLU A O 1
ATOM 1139 N N . GLN A 1 140 ? 12.845 25.045 27.401 1.00 20.67 139 GLN A N 1
ATOM 1140 C CA . GLN A 1 140 ? 13.462 23.822 27.924 1.00 19.01 139 GLN A CA 1
ATOM 1141 C C . GLN A 1 140 ? 14.794 24.182 28.572 1.00 22.09 139 GLN A C 1
ATOM 1142 O O . GLN A 1 140 ? 15.058 23.759 29.693 1.00 19.50 139 GLN A O 1
ATOM 1148 N N . LYS A 1 141 ? 15.603 25.033 27.901 1.00 20.88 140 LYS A N 1
ATOM 1149 C CA . LYS A 1 141 ? 16.888 25.443 28.498 1.00 21.41 140 LYS A CA 1
ATOM 1150 C C . LYS A 1 141 ? 16.660 26.169 29.828 1.00 23.78 140 LYS A C 1
ATOM 1151 O O . LYS A 1 141 ? 17.365 25.893 30.791 1.00 24.25 140 LYS A O 1
ATOM 1157 N N . GLU A 1 142 ? 15.679 27.080 29.888 1.00 20.91 141 GLU A N 1
ATOM 1158 C CA . GLU A 1 142 ? 15.381 27.849 31.092 1.00 21.32 141 GLU A CA 1
ATOM 1159 C C . GLU A 1 142 ? 14.925 26.963 32.250 1.00 22.22 141 GLU A C 1
ATOM 1160 O O . GLU A 1 142 ? 15.395 27.165 33.364 1.00 23.22 141 GLU A O 1
ATOM 1166 N N . ILE A 1 143 ? 14.005 26.004 31.982 1.00 17.18 142 ILE A N 1
ATOM 1167 C CA . ILE A 1 143 ? 13.450 25.184 33.073 1.00 15.90 142 ILE A CA 1
ATOM 1168 C C . ILE A 1 143 ? 14.549 24.221 33.575 1.00 19.92 142 ILE A C 1
ATOM 1169 O O . ILE A 1 143 ? 14.603 23.959 34.776 1.00 19.79 142 ILE A O 1
ATOM 1174 N N . ILE A 1 144 ? 15.426 23.733 32.674 1.00 18.02 143 ILE A N 1
ATOM 1175 C CA . ILE A 1 144 ? 16.560 22.893 33.110 1.00 18.02 143 ILE A CA 1
ATOM 1176 C C . ILE A 1 144 ? 17.463 23.695 34.110 1.00 19.63 143 ILE A C 1
ATOM 1177 O O . ILE A 1 144 ? 17.862 23.166 35.167 1.00 19.95 143 ILE A O 1
ATOM 1182 N N . GLU A 1 145 ? 17.727 24.965 33.776 1.00 18.57 144 GLU A N 1
ATOM 1183 C CA A GLU A 1 145 ? 18.531 25.862 34.592 0.50 18.76 144 GLU A CA 1
ATOM 1184 C CA B GLU A 1 145 ? 18.535 25.854 34.611 0.50 19.02 144 GLU A CA 1
ATOM 1185 C C . GLU A 1 145 ? 17.836 26.082 35.940 1.00 20.88 144 GLU A C 1
ATOM 1186 O O . GLU A 1 145 ? 18.476 26.005 36.997 1.00 20.28 144 GLU A O 1
ATOM 1197 N N . GLU A 1 146 ? 16.520 26.329 35.917 1.00 19.86 145 GLU A N 1
ATOM 1198 C CA . GLU A 1 146 ? 15.740 26.565 37.149 1.00 19.26 145 GLU A CA 1
ATOM 1199 C C . GLU A 1 146 ? 15.791 25.346 38.079 1.00 21.17 145 GLU A C 1
ATOM 1200 O O . GLU A 1 146 ? 16.063 25.487 39.284 1.00 19.99 145 GLU A O 1
ATOM 1206 N N . LEU A 1 147 ? 15.575 24.152 37.511 1.00 18.19 146 LEU A N 1
ATOM 1207 C CA . LEU A 1 147 ? 15.645 22.898 38.265 1.00 18.35 146 LEU A CA 1
ATOM 1208 C C . LEU A 1 147 ? 17.030 22.719 38.880 1.00 19.91 146 LEU A C 1
ATOM 1209 O O . LEU A 1 147 ? 17.121 22.427 40.083 1.00 19.90 146 LEU A O 1
ATOM 1214 N N . ARG A 1 148 ? 18.095 22.920 38.088 1.00 19.57 147 ARG A N 1
ATOM 1215 C CA . ARG A 1 148 ? 19.443 22.773 38.616 1.00 20.33 147 ARG A CA 1
ATOM 1216 C C . ARG A 1 148 ? 19.694 23.747 39.783 1.00 22.85 147 ARG A C 1
ATOM 1217 O O . ARG A 1 148 ? 20.278 23.338 40.793 1.00 21.84 147 ARG A O 1
ATOM 1225 N N . ASN A 1 149 ? 19.218 25.013 39.667 1.00 19.87 148 ASN A N 1
ATOM 1226 C CA A ASN A 1 149 ? 19.404 26.003 40.725 0.60 19.82 148 ASN A CA 1
ATOM 1227 C CA B ASN A 1 149 ? 19.404 25.998 40.737 0.40 19.96 148 ASN A CA 1
ATOM 1228 C C . ASN A 1 149 ? 18.653 25.577 42.003 1.00 23.81 148 ASN A C 1
ATOM 1229 O O . ASN A 1 149 ? 19.199 25.723 43.095 1.00 22.96 148 ASN A O 1
ATOM 1238 N N . PHE A 1 150 ? 17.426 25.019 41.865 1.00 19.93 149 PHE A N 1
ATOM 1239 C CA . PHE A 1 150 ? 16.693 24.549 43.057 1.00 17.91 149 PHE A CA 1
ATOM 1240 C C . PHE A 1 150 ? 17.456 23.386 43.727 1.00 23.27 149 PHE A C 1
ATOM 1241 O O . PHE A 1 150 ? 17.564 23.341 44.956 1.00 22.57 149 PHE A O 1
ATOM 1249 N N . GLU A 1 151 ? 18.008 22.475 42.919 1.00 20.55 150 GLU A N 1
ATOM 1250 C CA . GLU A 1 151 ? 18.739 21.326 43.454 1.00 22.46 150 GLU A CA 1
ATOM 1251 C C . GLU A 1 151 ? 19.986 21.790 44.211 1.00 26.66 150 GLU A C 1
ATOM 1252 O O . GLU A 1 151 ? 20.233 21.334 45.335 1.00 27.68 150 GLU A O 1
ATOM 1258 N N . GLU A 1 152 ? 20.750 22.719 43.626 1.00 23.66 151 GLU A N 1
ATOM 1259 C CA A GLU A 1 152 ? 21.998 23.218 44.221 0.60 23.28 151 GLU A CA 1
ATOM 1260 C CA B GLU A 1 152 ? 22.007 23.186 44.234 0.40 24.19 151 GLU A CA 1
ATOM 1261 C C . GLU A 1 152 ? 21.797 24.129 45.444 1.00 27.85 151 GLU A C 1
ATOM 1262 O O . GLU A 1 152 ? 22.747 24.341 46.223 1.00 29.31 151 GLU A O 1
ATOM 1273 N N . ASN A 1 153 ? 20.607 24.724 45.597 1.00 22.38 152 ASN A N 1
ATOM 1274 C CA . ASN A 1 153 ? 20.360 25.679 46.683 1.00 22.17 152 ASN A CA 1
ATOM 1275 C C . ASN A 1 153 ? 19.345 25.179 47.699 1.00 24.80 152 ASN A C 1
ATOM 1276 O O . ASN A 1 153 ? 18.719 25.982 48.409 1.00 26.24 152 ASN A O 1
ATOM 1281 N N . GLN A 1 154 ? 19.282 23.859 47.883 1.00 19.75 153 GLN A N 1
ATOM 1282 C CA . GLN A 1 154 ? 18.346 23.312 48.846 1.00 18.98 153 GLN A CA 1
ATOM 1283 C C . GLN A 1 154 ? 18.623 23.833 50.250 1.00 23.01 153 GLN A C 1
ATOM 1284 O O . GLN A 1 154 ? 17.684 24.209 50.960 1.00 22.14 153 GLN A O 1
ATOM 1290 N N . TYR A 1 155 ? 19.903 23.854 50.645 1.00 19.18 154 TYR A N 1
ATOM 1291 C CA . TYR A 1 155 ? 20.258 24.209 52.009 1.00 19.72 154 TYR A CA 1
ATOM 1292 C C . TYR A 1 155 ? 21.103 25.491 52.075 1.00 24.15 154 TYR A C 1
ATOM 1293 O O . TYR A 1 155 ? 22.253 25.474 51.652 1.00 23.78 154 TYR A O 1
ATOM 1302 N N . PRO A 1 156 ? 20.549 26.602 52.627 1.00 24.38 155 PRO A N 1
ATOM 1303 C CA . PRO A 1 156 ? 21.323 27.864 52.714 1.00 26.09 155 PRO A CA 1
ATOM 1304 C C . PRO A 1 156 ? 22.591 27.706 53.530 1.00 29.20 155 PRO A C 1
ATOM 1305 O O . PRO A 1 156 ? 23.588 28.377 53.250 1.00 28.57 155 PRO A O 1
ATOM 1309 N N . TRP A 1 157 ? 22.568 26.781 54.518 1.00 23.72 156 TRP A N 1
ATOM 1310 C CA . TRP A 1 157 ? 23.735 26.555 55.375 1.00 24.07 156 TRP A CA 1
ATOM 1311 C C . TRP A 1 157 ? 24.888 25.870 54.603 1.00 29.85 156 TRP A C 1
ATOM 1312 O O . TRP A 1 157 ? 26.015 25.835 55.109 1.00 31.27 156 TRP A O 1
ATOM 1323 N N . GLU A 1 158 ? 24.610 25.347 53.388 1.00 27.73 157 GLU A N 1
ATOM 1324 C CA . GLU A 1 158 ? 25.605 24.691 52.533 1.00 29.31 157 GLU A CA 1
ATOM 1325 C C . GLU A 1 158 ? 26.320 25.662 51.605 1.00 35.17 157 GLU A C 1
ATOM 1326 O O . GLU A 1 158 ? 27.288 25.240 50.948 1.00 34.64 157 GLU A O 1
ATOM 1332 N N . GLU A 1 159 ? 25.852 26.949 51.540 1.00 31.54 158 GLU A N 1
ATOM 1333 C CA A GLU A 1 159 ? 26.466 27.963 50.679 0.34 31.91 158 GLU A CA 1
ATOM 1334 C CA B GLU A 1 159 ? 26.463 27.958 50.667 0.33 31.97 158 GLU A CA 1
ATOM 1335 C CA C GLU A 1 159 ? 26.468 27.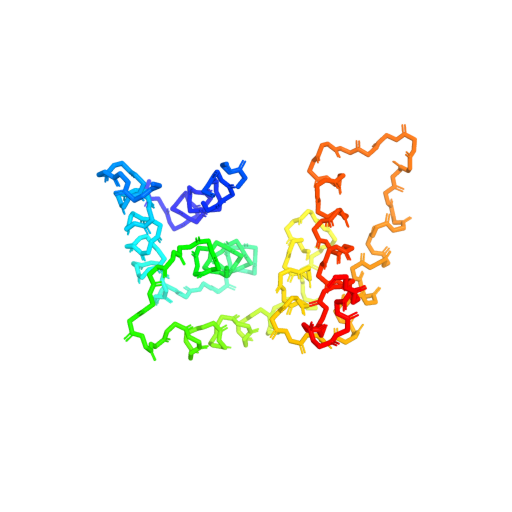951 50.668 0.33 31.85 158 GLU A CA 1
ATOM 1336 C C . GLU A 1 159 ? 27.963 28.037 50.942 1.00 36.49 158 GLU A C 1
ATOM 1337 O O . GLU A 1 159 ? 28.390 27.979 52.114 1.00 35.89 158 GLU A O 1
ATOM 1353 N N . VAL A 1 160 ? 28.759 28.141 49.866 1.00 33.23 159 VAL A N 1
ATOM 1354 C CA . VAL A 1 160 ? 30.208 28.215 49.927 1.00 33.60 159 VAL A CA 1
ATOM 1355 C C . VAL A 1 160 ? 30.623 29.325 50.915 1.00 37.78 159 VAL A C 1
ATOM 1356 O O . VAL A 1 160 ? 30.104 30.441 50.856 1.00 38.50 159 VAL A O 1
ATOM 1360 N N . GLN A 1 161 ? 31.496 28.974 51.870 1.00 33.34 160 GLN A N 1
ATOM 1361 C CA . GLN A 1 161 ? 32.029 29.900 52.861 1.00 33.45 160 GLN A CA 1
ATOM 1362 C C . GLN A 1 161 ? 33.055 30.830 52.201 1.00 38.40 160 GLN A C 1
ATOM 1363 O O . GLN A 1 161 ? 34.015 30.353 51.590 1.00 35.62 160 GLN A O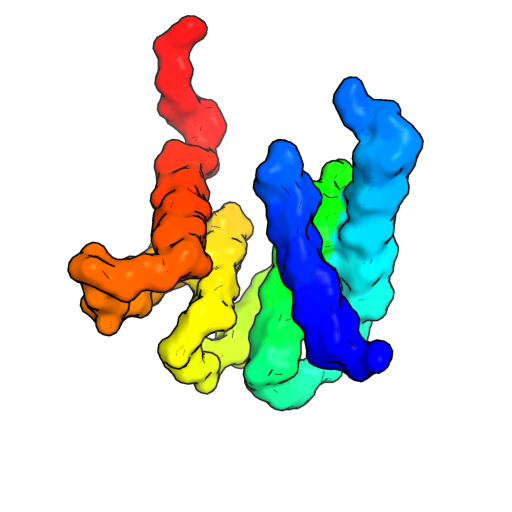 1
ATOM 1369 N N . GLU A 1 162 ? 32.883 32.153 52.369 1.00 37.18 161 GLU A N 1
ATOM 1370 C CA . GLU A 1 162 ? 33.804 33.155 51.796 1.00 40.16 161 GLU A CA 1
ATOM 1371 C C . GLU A 1 162 ? 33.760 34.482 52.592 1.00 54.06 161 GLU A C 1
ATOM 1372 O O . GLU A 1 162 ? 33.073 34.526 53.638 1.00 59.50 161 GLU A O 1
#

Secondary structure (DSSP, 8-state):
--HHHHHHHHH----------HHHHHHHHHHHHHHHHHHT---SSHHHHHHHHHHH--TTT-S---S-HHHHHHHHHHHHHT---SPSSS---HHHHHHHHH--HHHHHHHHHHHHTS-GGG--HHHHHHHHHHHHHHHTS-GGGSPP-

Foldseek 3Di:
DDLLVLLVVLLCLVPLVDPPDPVVLVVLVVLVVSLVVLLVDDDPDLVSLLSSLLSNLSLVSHPDDPPCSLVSNVVSLVSLVVRVVDDLDLSLNNLQSSCLSPVPVVSLVVVVVSLVVDDPVDQDPSSVVSVVSSVVSVVPVDVVPPDDD

Solvent-accessible surface area: 9226 Å² total

CATH classification: 1.25.40.810

Radius of gyration: 15.92 Å; Cα contacts (8 Å, |Δi|>4): 128; chains: 1; bounding box: 46×41×37 Å